Protein AF-A0ABD0RJY0-F1 (afdb_monomer_lite)

Organism: Cirrhinus mrigala (NCBI:txid683832)

InterPro domains:
  IPR007194 Transport protein particle (TRAPP) component [PF04051] (30-80)
  IPR016696 TRAPP I complex, subunit 5 [PTHR20902] (4-82)
  IPR024096 NO signalling/Golgi transport ligand-binding domain superfamily [SSF111126] (23-82)

Folds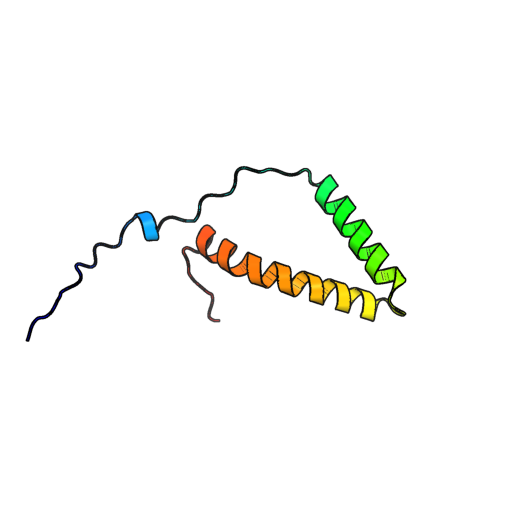eek 3Di:
DDDPPPPPPPPVVLLAADDDPPDDDDPVVVVVVVVVVLVVLVVPDDDPVSSVVVVVVVVVVVCVVVVQNCCRHPVSVDDDDD

Secondary structure (DSSP, 8-state):
-----------TTTSSPPPPP-----HHHHHHHHHHHHHHHHTT-SSHHHHHHHHHHHHHHHHHHHHHHHHHHHSTT-----

Sequence (82 aa):
MMDIRFTKGKSAILERALTRPKTEVSLSAFALLFSEMVQYCQSRVYSVSELQARLADMGQRVGARMLDVLVLREKNGKRETK

Structure (mmCIF, N/CA/C/O backbone):
data_AF-A0ABD0RJY0-F1
#
_entry.id   AF-A0ABD0RJY0-F1
#
loop_
_atom_site.group_PDB
_atom_site.id
_atom_site.type_symbol
_atom_site.label_atom_id
_atom_site.label_alt_id
_atom_site.label_comp_id
_atom_site.label_asym_id
_atom_site.label_entity_id
_atom_site.label_seq_id
_atom_site.pdbx_PDB_ins_code
_atom_site.Cartn_x
_atom_site.Cartn_y
_atom_site.Cartn_z
_atom_site.occupancy
_atom_site.B_iso_or_equiv
_atom_site.auth_seq_id
_atom_site.auth_comp_id
_atom_site.auth_asym_id
_atom_site.auth_atom_id
_atom_site.pdbx_PDB_model_num
ATOM 1 N N . MET A 1 1 ? 42.657 -26.261 -23.592 1.00 41.25 1 MET A N 1
ATOM 2 C CA . MET A 1 1 ? 42.625 -24.827 -23.241 1.00 41.25 1 MET A CA 1
ATOM 3 C C . MET A 1 1 ? 41.859 -24.125 -24.350 1.00 41.25 1 MET A C 1
ATOM 5 O O . MET A 1 1 ? 42.369 -24.041 -25.457 1.00 41.25 1 MET A O 1
ATOM 9 N N . MET A 1 2 ? 40.594 -23.777 -24.117 1.00 37.47 2 MET A N 1
ATOM 10 C CA . MET A 1 2 ? 39.756 -23.081 -25.098 1.00 37.47 2 MET A CA 1
ATOM 11 C C . MET A 1 2 ? 38.957 -22.019 -24.352 1.00 37.47 2 MET A C 1
ATOM 13 O O . MET A 1 2 ? 37.889 -22.278 -23.805 1.00 37.47 2 MET A O 1
ATOM 17 N N . ASP A 1 3 ? 39.546 -20.829 -24.287 1.00 43.12 3 ASP A N 1
ATOM 18 C CA . ASP A 1 3 ? 38.902 -19.613 -23.816 1.00 43.12 3 ASP A CA 1
ATOM 19 C C . ASP A 1 3 ? 37.827 -19.186 -24.818 1.00 43.12 3 ASP A C 1
ATOM 21 O O . ASP A 1 3 ? 38.102 -18.553 -25.843 1.00 43.12 3 ASP A O 1
ATOM 25 N N . ILE A 1 4 ? 36.572 -19.513 -24.511 1.00 49.91 4 ILE A N 1
ATOM 26 C CA . ILE A 1 4 ? 35.417 -18.867 -25.133 1.00 49.91 4 ILE A CA 1
ATOM 27 C C . ILE A 1 4 ? 35.327 -17.473 -24.520 1.00 49.91 4 ILE A C 1
ATOM 29 O O . ILE A 1 4 ? 34.704 -17.233 -23.486 1.00 49.91 4 ILE A O 1
ATOM 33 N N . ARG A 1 5 ? 36.012 -16.533 -25.170 1.00 45.25 5 ARG A N 1
ATOM 34 C CA . ARG A 1 5 ? 35.823 -15.105 -24.947 1.00 45.25 5 ARG A CA 1
ATOM 35 C C . ARG A 1 5 ? 34.410 -14.758 -25.400 1.00 45.25 5 ARG A C 1
ATOM 37 O O . ARG A 1 5 ? 34.188 -14.480 -26.575 1.00 45.25 5 ARG A O 1
ATOM 44 N N . PHE A 1 6 ? 33.459 -14.761 -24.467 1.00 49.69 6 PHE A N 1
ATOM 45 C CA . PHE A 1 6 ? 32.214 -14.023 -24.642 1.00 49.69 6 PHE A CA 1
ATOM 46 C C . PHE A 1 6 ? 32.593 -12.571 -24.925 1.00 49.69 6 PHE A C 1
ATOM 48 O O . PHE A 1 6 ? 33.038 -11.834 -24.042 1.00 49.69 6 PHE A O 1
ATOM 55 N N . THR A 1 7 ? 32.480 -12.170 -26.186 1.00 45.84 7 THR A N 1
ATOM 56 C CA . THR A 1 7 ? 32.648 -10.786 -26.603 1.00 45.84 7 THR A CA 1
ATOM 57 C C . THR A 1 7 ? 31.578 -9.971 -25.890 1.00 45.84 7 THR A C 1
ATOM 59 O O . THR A 1 7 ? 30.397 -10.030 -26.231 1.00 45.84 7 THR A O 1
ATOM 62 N N . LYS A 1 8 ? 32.005 -9.237 -24.861 1.00 49.31 8 LYS A N 1
ATOM 63 C CA . LYS A 1 8 ? 31.236 -8.274 -24.071 1.00 49.31 8 LYS A CA 1
ATOM 64 C C . LYS A 1 8 ? 30.875 -7.058 -24.933 1.00 49.31 8 LYS A C 1
ATOM 66 O O . LYS A 1 8 ? 31.295 -5.940 -24.663 1.00 49.31 8 LYS A O 1
ATOM 71 N N . GLY A 1 9 ? 30.098 -7.274 -25.988 1.00 50.22 9 GLY A N 1
ATOM 72 C CA . GLY A 1 9 ? 29.256 -6.235 -26.553 1.00 50.22 9 GLY A CA 1
ATOM 73 C C . GLY A 1 9 ? 28.087 -6.083 -25.596 1.00 50.22 9 GLY A C 1
ATOM 74 O O . GLY A 1 9 ? 27.205 -6.936 -25.566 1.00 50.22 9 GLY A O 1
ATOM 75 N N . LYS A 1 10 ? 28.117 -5.058 -24.740 1.00 53.72 10 LYS A N 1
ATOM 76 C CA . LYS A 1 10 ? 26.970 -4.694 -23.904 1.00 53.72 10 LYS A CA 1
ATOM 77 C C . LYS A 1 10 ? 25.778 -4.508 -24.840 1.00 53.72 10 LYS A C 1
ATOM 79 O O . LYS A 1 10 ? 25.750 -3.555 -25.613 1.00 53.72 10 LYS A O 1
ATOM 84 N N . SER A 1 11 ? 24.848 -5.457 -24.846 1.00 56.34 11 SER A N 1
ATOM 85 C CA . SER A 1 11 ? 23.661 -5.347 -25.685 1.00 56.34 11 SER A CA 1
ATOM 86 C C . SER A 1 11 ? 22.900 -4.105 -25.230 1.00 56.34 11 SER A C 1
ATOM 88 O O . SER A 1 11 ? 22.406 -4.067 -24.106 1.00 56.34 11 SER A O 1
ATOM 90 N N . ALA A 1 12 ? 22.828 -3.080 -26.084 1.00 62.78 12 ALA A N 1
ATOM 91 C CA . ALA A 1 12 ? 22.130 -1.820 -25.803 1.00 62.78 12 ALA A CA 1
ATOM 92 C C . ALA A 1 12 ? 20.648 -2.037 -25.431 1.00 62.78 12 ALA A C 1
ATOM 94 O O . ALA A 1 12 ? 20.016 -1.189 -24.809 1.00 62.78 12 ALA A O 1
ATOM 95 N N . ILE A 1 13 ? 20.106 -3.207 -25.777 1.00 60.81 13 ILE A N 1
ATOM 96 C CA . ILE A 1 13 ? 18.766 -3.665 -25.410 1.00 60.81 13 ILE A CA 1
ATOM 97 C C . ILE A 1 13 ? 18.675 -3.979 -23.906 1.00 60.81 13 ILE A C 1
ATOM 99 O O . ILE A 1 13 ? 17.642 -3.715 -23.302 1.00 60.81 13 ILE A O 1
ATOM 103 N N . LEU A 1 14 ? 19.746 -4.496 -23.291 1.00 60.75 14 LEU A N 1
ATOM 104 C CA . LEU A 1 14 ? 19.797 -4.832 -21.861 1.00 60.75 14 LEU A CA 1
ATOM 105 C C . LEU A 1 14 ? 20.038 -3.607 -20.967 1.00 60.75 14 LEU A C 1
ATOM 107 O O . LEU A 1 14 ? 19.674 -3.635 -19.797 1.00 60.75 14 LEU A O 1
ATOM 111 N N . GLU A 1 15 ? 20.635 -2.536 -21.503 1.00 61.78 15 GLU A N 1
ATOM 112 C CA . GLU A 1 15 ? 20.806 -1.264 -20.778 1.00 61.78 15 GLU A CA 1
ATOM 113 C C . GLU A 1 15 ? 19.582 -0.338 -20.900 1.00 61.78 15 GLU A C 1
ATOM 115 O O . GLU A 1 15 ? 19.508 0.696 -20.235 1.00 61.78 15 GLU A O 1
ATOM 120 N N . ARG A 1 16 ? 18.593 -0.696 -21.729 1.00 65.44 16 ARG A N 1
ATOM 121 C CA . ARG A 1 16 ? 17.385 0.107 -21.915 1.00 65.44 16 ARG A CA 1
ATOM 122 C C . ARG A 1 16 ? 16.384 -0.156 -20.789 1.00 65.44 16 ARG A C 1
ATOM 124 O O . ARG A 1 16 ? 15.971 -1.289 -20.557 1.00 65.44 16 ARG A O 1
ATOM 131 N N . ALA A 1 17 ? 15.932 0.922 -20.149 1.00 66.06 17 ALA A N 1
ATOM 132 C CA . ALA A 1 17 ? 14.869 0.881 -19.151 1.00 66.06 17 ALA A CA 1
ATOM 133 C C . ALA A 1 17 ? 13.607 0.174 -19.683 1.00 66.06 17 ALA A C 1
ATOM 135 O O . ALA A 1 17 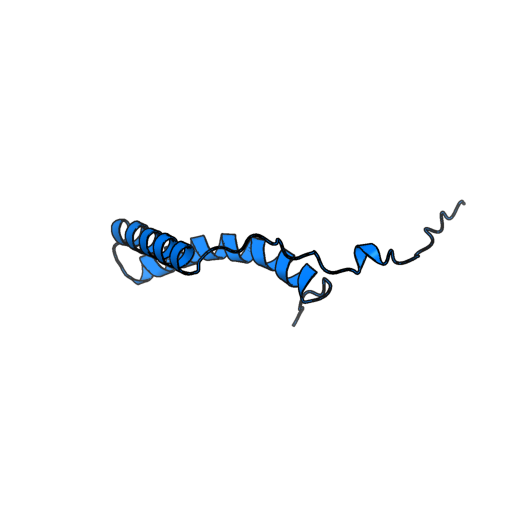? 13.200 0.362 -20.839 1.00 66.06 17 ALA A O 1
ATOM 136 N N . LEU A 1 18 ? 12.960 -0.621 -18.822 1.00 67.25 18 LEU A N 1
ATOM 137 C CA . LEU A 1 18 ? 11.713 -1.309 -19.163 1.00 67.25 18 LEU A CA 1
ATOM 138 C C . LEU A 1 18 ? 10.648 -0.298 -19.604 1.00 67.25 18 LEU A C 1
ATOM 140 O O . LEU A 1 18 ? 10.428 0.727 -18.961 1.00 67.25 18 LEU A O 1
ATOM 144 N N . THR A 1 19 ? 9.936 -0.603 -20.686 1.00 69.50 19 THR A N 1
ATOM 145 C CA . THR A 1 19 ? 8.907 0.305 -21.213 1.00 69.50 19 THR A CA 1
ATOM 146 C C . THR A 1 19 ? 7.748 0.416 -20.211 1.00 69.50 19 THR A C 1
ATOM 148 O O . THR A 1 19 ? 7.355 -0.584 -19.599 1.00 69.50 19 THR A O 1
ATOM 151 N N . ARG A 1 20 ? 7.208 1.627 -19.996 1.00 66.69 20 ARG A N 1
ATOM 152 C CA . ARG A 1 20 ? 6.008 1.804 -19.162 1.00 66.69 20 ARG A CA 1
ATOM 153 C C . ARG A 1 20 ? 4.805 1.156 -19.863 1.00 66.69 20 ARG A C 1
ATOM 155 O O . ARG A 1 20 ? 4.613 1.405 -21.054 1.00 66.69 20 ARG A O 1
ATOM 162 N N . PRO A 1 21 ? 3.996 0.339 -19.165 1.00 68.62 21 PRO A N 1
ATOM 163 C CA . PRO A 1 21 ? 2.719 -0.105 -19.698 1.00 68.62 21 PRO A CA 1
ATOM 164 C C . PRO A 1 21 ? 1.842 1.123 -19.956 1.00 68.62 21 PRO A C 1
ATOM 166 O O . PRO A 1 21 ? 1.810 2.043 -19.144 1.00 68.62 21 PRO A O 1
ATOM 169 N N . LYS A 1 22 ? 1.157 1.133 -21.102 1.00 70.38 22 LYS A N 1
ATOM 170 C CA . LYS A 1 22 ? 0.285 2.232 -21.553 1.00 70.38 22 LYS A CA 1
ATOM 171 C C . LYS A 1 22 ? -1.119 2.196 -20.933 1.00 70.38 22 LYS A C 1
ATOM 173 O O . LYS A 1 22 ? -1.988 2.950 -21.351 1.00 70.38 22 LYS A O 1
ATOM 178 N N . THR A 1 23 ? -1.365 1.294 -19.988 1.00 85.88 23 THR A N 1
ATOM 179 C CA . THR A 1 23 ? -2.672 1.170 -19.345 1.00 85.88 23 THR A CA 1
ATOM 180 C C . THR A 1 23 ? -2.784 2.211 -18.243 1.00 85.88 23 THR A C 1
ATOM 182 O O . THR A 1 23 ? -2.208 2.048 -17.168 1.00 85.88 23 THR A O 1
ATOM 185 N N . GLU A 1 24 ? -3.514 3.282 -18.522 1.00 88.25 24 GLU A N 1
ATOM 186 C CA . GLU A 1 24 ? -3.865 4.292 -17.531 1.00 88.25 24 GLU A CA 1
ATOM 187 C C . GLU A 1 24 ? -5.190 3.920 -16.865 1.00 88.25 24 GLU A C 1
ATOM 189 O O . GLU A 1 24 ? -6.132 3.467 -17.515 1.00 88.25 24 GLU A O 1
ATOM 194 N N . VAL A 1 25 ? -5.250 4.081 -15.547 1.00 91.75 25 VAL A N 1
ATOM 195 C CA . VAL A 1 25 ? -6.432 3.788 -14.735 1.00 91.75 25 VAL A CA 1
ATOM 196 C C . VAL A 1 25 ? -6.806 5.063 -13.989 1.00 91.75 25 VAL A C 1
ATOM 198 O O . VAL A 1 25 ? -5.927 5.790 -13.529 1.00 91.75 25 VAL A O 1
ATOM 201 N N . SER A 1 26 ? -8.106 5.339 -13.865 1.00 95.44 26 SER A N 1
ATOM 202 C CA . SER A 1 26 ? -8.591 6.491 -13.099 1.00 95.44 26 SER A CA 1
ATOM 203 C C . SER A 1 26 ? -8.112 6.431 -11.647 1.00 95.44 26 SER A C 1
ATOM 205 O O . SER A 1 26 ? -8.201 5.386 -10.998 1.00 95.44 26 SER A O 1
ATOM 207 N N . LEU A 1 27 ? -7.688 7.576 -11.107 1.00 95.44 27 LEU A N 1
ATOM 208 C CA . LEU A 1 27 ? -7.334 7.713 -9.693 1.00 95.44 27 LEU A CA 1
ATOM 209 C C . LEU A 1 27 ? -8.489 7.285 -8.773 1.00 95.44 27 LEU A C 1
ATOM 211 O O . LEU A 1 27 ? -8.261 6.665 -7.735 1.00 95.44 27 LEU A O 1
ATOM 215 N N . SER A 1 28 ? -9.732 7.552 -9.183 1.00 97.44 28 SER A N 1
ATOM 216 C CA . SER A 1 28 ? -10.927 7.159 -8.434 1.00 97.44 2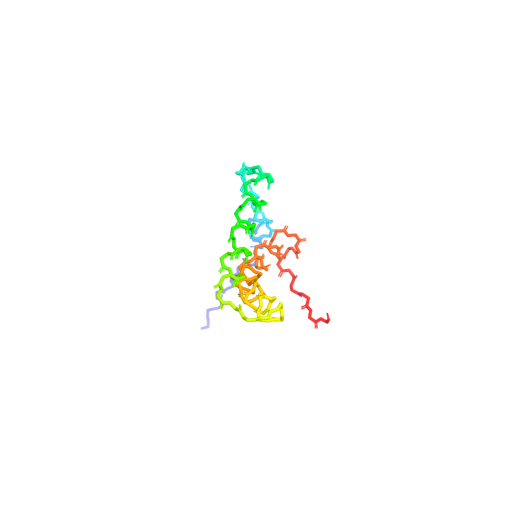8 SER A CA 1
ATOM 217 C C . SER A 1 28 ? -11.037 5.644 -8.270 1.00 97.44 28 SER A C 1
ATOM 219 O O . SER A 1 28 ? -11.483 5.188 -7.224 1.00 97.44 28 SER A O 1
ATOM 221 N N . ALA A 1 29 ? -10.592 4.852 -9.252 1.00 96.75 29 ALA A N 1
ATOM 222 C CA . ALA A 1 29 ? -10.632 3.393 -9.148 1.00 96.75 29 ALA A CA 1
ATOM 223 C C . ALA A 1 29 ? -9.711 2.886 -8.027 1.00 96.75 29 ALA A C 1
ATOM 225 O O . ALA A 1 29 ? -10.106 2.020 -7.250 1.00 96.75 29 ALA A O 1
ATOM 226 N N . PHE A 1 30 ? -8.514 3.469 -7.898 1.00 96.31 30 PHE A N 1
ATOM 227 C CA . PHE A 1 30 ? -7.618 3.172 -6.781 1.00 96.31 30 PHE A CA 1
ATOM 228 C C . PHE A 1 30 ? -8.209 3.631 -5.444 1.00 96.31 30 PHE A C 1
ATOM 230 O O . PHE A 1 30 ? -8.216 2.859 -4.490 1.00 96.31 30 PHE A O 1
ATOM 237 N N . ALA A 1 31 ? -8.731 4.860 -5.376 1.00 98.06 31 ALA A N 1
ATOM 238 C CA . ALA A 1 31 ? -9.278 5.417 -4.140 1.00 98.06 31 ALA A CA 1
ATOM 239 C C . ALA A 1 31 ? -10.458 4.592 -3.598 1.00 98.06 31 ALA A C 1
ATOM 241 O O . ALA A 1 31 ? -10.501 4.297 -2.404 1.00 98.06 31 ALA A O 1
ATOM 242 N N . LEU A 1 32 ? -11.378 4.177 -4.475 1.00 98.19 32 LEU A N 1
ATOM 243 C CA . LEU A 1 32 ? -12.521 3.340 -4.106 1.00 98.19 32 LEU A CA 1
ATOM 244 C C . LEU A 1 32 ? -12.073 1.946 -3.652 1.00 98.19 32 LEU A C 1
ATOM 246 O O . LEU A 1 32 ? -12.490 1.491 -2.591 1.00 98.19 32 LEU A O 1
ATOM 250 N N . LEU A 1 33 ? -11.167 1.299 -4.394 1.00 98.06 33 LEU A N 1
ATOM 251 C CA . LEU A 1 33 ? -10.618 -0.002 -4.003 1.00 98.06 33 LEU A CA 1
ATOM 252 C C . LE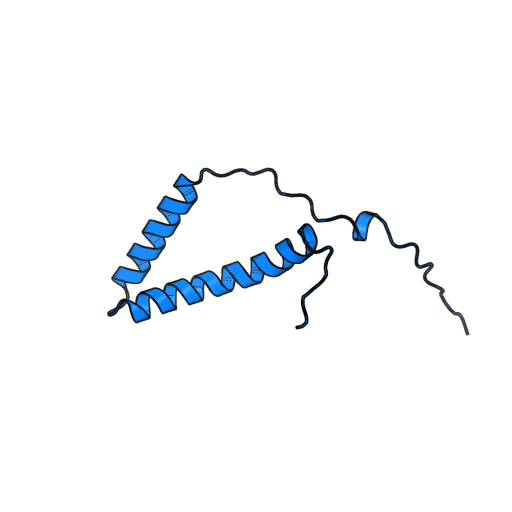U A 1 33 ? -9.917 0.068 -2.639 1.00 98.06 33 LEU A C 1
ATOM 254 O O . LEU A 1 33 ? -10.127 -0.789 -1.785 1.00 98.06 33 LEU A O 1
ATOM 258 N N . PHE A 1 34 ? -9.091 1.093 -2.428 1.00 98.06 34 PHE A N 1
ATOM 259 C CA . PHE A 1 34 ? -8.372 1.272 -1.175 1.00 98.06 34 PHE A CA 1
ATOM 260 C C . PHE A 1 34 ? -9.321 1.575 -0.009 1.00 98.06 34 PHE A C 1
ATOM 262 O O . PHE A 1 34 ? -9.126 1.040 1.079 1.00 98.06 34 PHE A O 1
ATOM 269 N N . SER A 1 35 ? -10.375 2.368 -0.232 1.00 98.25 35 SER A N 1
ATOM 270 C CA . SER A 1 35 ? -11.414 2.608 0.777 1.00 98.25 35 SER A CA 1
ATOM 271 C C . SER A 1 35 ? -12.069 1.302 1.232 1.00 98.25 35 SER A C 1
ATOM 273 O O . SER A 1 35 ? -12.153 1.050 2.433 1.00 98.25 35 SER A O 1
ATOM 275 N N . GLU A 1 36 ? -12.440 0.427 0.295 1.00 98.19 36 GLU A N 1
ATOM 276 C CA . GLU A 1 36 ? -13.006 -0.887 0.621 1.00 98.19 36 GLU A CA 1
ATOM 277 C C . GLU A 1 36 ? -12.004 -1.793 1.348 1.00 98.19 36 GLU A C 1
ATOM 279 O O . GLU A 1 36 ? -12.371 -2.486 2.294 1.00 98.19 36 GLU A O 1
ATOM 284 N N . MET A 1 37 ? -10.716 -1.757 0.988 1.00 97.88 37 MET A N 1
ATOM 285 C CA . MET A 1 37 ? -9.676 -2.485 1.728 1.00 97.88 37 MET A CA 1
ATOM 286 C C . MET A 1 37 ? -9.561 -2.007 3.183 1.00 97.88 37 MET A C 1
ATOM 288 O O . MET A 1 37 ? -9.417 -2.829 4.090 1.00 97.88 37 MET A O 1
ATOM 292 N N . VAL A 1 38 ? -9.635 -0.692 3.419 1.00 98.19 38 VAL A N 1
ATOM 293 C CA . VAL A 1 38 ? -9.606 -0.109 4.769 1.00 98.19 38 VAL A CA 1
ATOM 294 C C . VAL A 1 38 ? -10.831 -0.549 5.565 1.00 98.19 38 VAL A C 1
ATOM 296 O O . VAL A 1 38 ? -10.669 -1.057 6.674 1.00 98.19 38 VAL A O 1
ATOM 299 N N . GLN A 1 39 ? -12.032 -0.424 4.994 1.00 98.19 39 GLN A N 1
ATOM 300 C CA . GLN A 1 39 ? -13.281 -0.856 5.631 1.00 98.19 39 GLN A CA 1
ATOM 301 C C . GLN A 1 39 ? -13.268 -2.362 5.942 1.00 98.19 39 GLN A C 1
ATOM 303 O O . GLN A 1 39 ? -13.594 -2.785 7.054 1.00 98.19 39 GLN A O 1
ATOM 308 N N . TYR A 1 40 ? -12.801 -3.180 4.996 1.00 97.88 40 TYR A N 1
ATOM 309 C CA . TYR A 1 40 ? -12.639 -4.620 5.173 1.00 97.88 40 TYR A CA 1
ATOM 310 C C . TYR A 1 40 ? -11.724 -4.953 6.356 1.00 97.88 40 TYR A C 1
ATOM 312 O O . TYR A 1 40 ? -12.094 -5.759 7.213 1.00 97.88 40 TYR A O 1
ATOM 320 N N . CYS A 1 41 ? -10.545 -4.332 6.435 1.00 97.75 41 CYS A N 1
ATOM 321 C CA . CYS A 1 41 ? -9.629 -4.545 7.551 1.00 97.75 41 CYS A CA 1
ATOM 322 C C . CYS A 1 41 ? -10.226 -4.048 8.872 1.00 97.75 41 CYS A C 1
ATOM 324 O O . CYS A 1 41 ? -10.125 -4.755 9.872 1.00 97.75 41 CYS A O 1
ATOM 326 N N . GLN A 1 42 ? -10.880 -2.883 8.868 1.00 97.44 42 GLN A N 1
ATOM 327 C CA . GLN A 1 42 ? -11.497 -2.286 10.052 1.00 97.44 42 GLN A CA 1
ATOM 328 C C . GLN A 1 42 ? -12.572 -3.197 10.659 1.00 97.44 42 GLN A C 1
ATOM 330 O O . GLN A 1 42 ? -12.632 -3.335 11.875 1.00 97.44 42 GLN A O 1
ATOM 335 N N . SER A 1 43 ? -13.358 -3.892 9.830 1.00 97.44 43 SER A N 1
ATOM 336 C CA . SER A 1 43 ? -14.375 -4.850 10.296 1.00 97.44 43 SER A CA 1
ATOM 337 C C . SER A 1 43 ? -13.811 -6.103 10.995 1.00 97.44 43 SER A C 1
ATOM 339 O O . SER A 1 43 ? -14.575 -6.914 11.514 1.00 97.44 43 SER A O 1
ATOM 341 N N . ARG A 1 44 ? -12.483 -6.298 10.988 1.00 96.81 44 ARG A N 1
ATOM 342 C CA . ARG A 1 44 ? -11.791 -7.531 11.418 1.00 96.81 44 ARG A CA 1
ATOM 343 C C . ARG A 1 44 ? -10.687 -7.295 12.452 1.00 96.81 44 ARG A C 1
ATOM 345 O O . ARG A 1 44 ? -9.857 -8.183 12.667 1.00 96.81 44 ARG A O 1
ATOM 352 N N . VAL A 1 45 ? -10.635 -6.104 13.038 1.00 97.50 45 VAL A N 1
ATOM 353 C CA . VAL A 1 45 ? -9.627 -5.693 14.024 1.00 97.50 45 VAL A CA 1
ATOM 354 C C . VAL A 1 45 ? -10.283 -4.950 15.174 1.00 97.50 45 VAL A C 1
ATOM 356 O O . VAL A 1 45 ? -11.370 -4.396 15.023 1.00 97.50 45 VAL A O 1
ATOM 359 N N . TYR A 1 46 ? -9.603 -4.919 16.315 1.00 95.62 46 TYR A N 1
ATOM 360 C CA . TYR A 1 46 ? -10.130 -4.307 17.536 1.00 95.62 46 TYR A CA 1
ATOM 361 C C . TYR A 1 46 ? -9.499 -2.946 17.842 1.00 95.62 46 TYR A C 1
ATOM 363 O O . TYR A 1 46 ? -9.973 -2.225 18.718 1.00 95.62 46 TYR A O 1
ATOM 371 N N . SER A 1 47 ? -8.441 -2.569 17.120 1.00 97.38 47 SER A N 1
ATOM 372 C CA . SER A 1 47 ? -7.743 -1.299 17.314 1.00 97.38 47 SER A CA 1
ATOM 373 C C . SER A 1 47 ? -7.240 -0.693 16.004 1.00 97.38 47 SER A C 1
ATOM 375 O O . SER A 1 47 ? -7.025 -1.376 15.000 1.00 97.38 47 SER A O 1
ATOM 377 N N . VAL A 1 48 ? -6.994 0.620 16.030 1.00 96.94 48 VAL A N 1
ATOM 378 C CA . VAL A 1 48 ? -6.379 1.342 14.904 1.00 96.94 48 VAL A CA 1
ATOM 379 C C . VAL A 1 48 ? -4.954 0.843 14.639 1.00 96.94 48 VAL A C 1
ATOM 381 O O . VAL A 1 48 ? -4.529 0.790 13.489 1.00 96.94 48 VAL A O 1
ATOM 384 N N . SER A 1 49 ? -4.228 0.422 15.677 1.00 98.06 49 SER A N 1
ATOM 385 C CA . SER A 1 49 ? -2.877 -0.127 15.521 1.00 98.06 49 SER A CA 1
ATOM 386 C C . SER A 1 49 ? -2.889 -1.440 14.730 1.00 98.06 49 SER A C 1
ATOM 388 O O . SER A 1 49 ? -2.120 -1.595 13.783 1.00 98.06 49 SER A O 1
ATOM 390 N N . GLU A 1 50 ? -3.821 -2.347 15.034 1.00 97.88 50 GLU A N 1
ATOM 391 C CA . GLU A 1 50 ? -4.014 -3.583 14.264 1.00 97.88 50 GLU A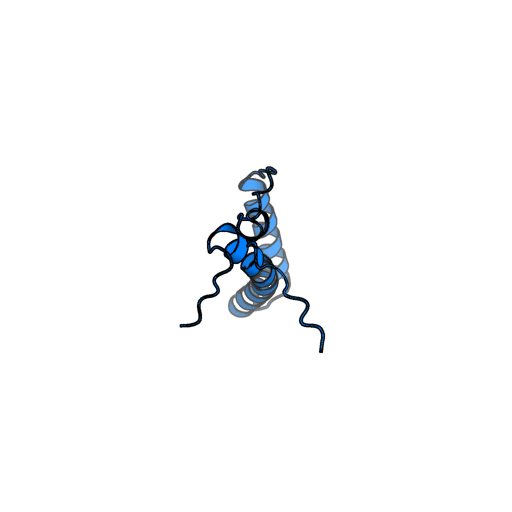 CA 1
ATOM 392 C C . GLU A 1 50 ? -4.458 -3.309 12.822 1.00 97.88 50 GLU A C 1
ATOM 394 O O . GLU A 1 50 ? -4.000 -3.982 11.896 1.00 97.88 50 GLU A O 1
ATOM 399 N N . LEU A 1 51 ? -5.324 -2.309 12.613 1.00 97.94 51 LEU A N 1
ATOM 400 C CA . LEU A 1 51 ? -5.720 -1.863 11.275 1.00 97.94 51 LEU A CA 1
ATOM 401 C C . LEU A 1 51 ? -4.496 -1.440 10.456 1.00 97.94 51 LEU A C 1
ATOM 403 O O . LEU A 1 51 ? -4.305 -1.905 9.332 1.00 97.9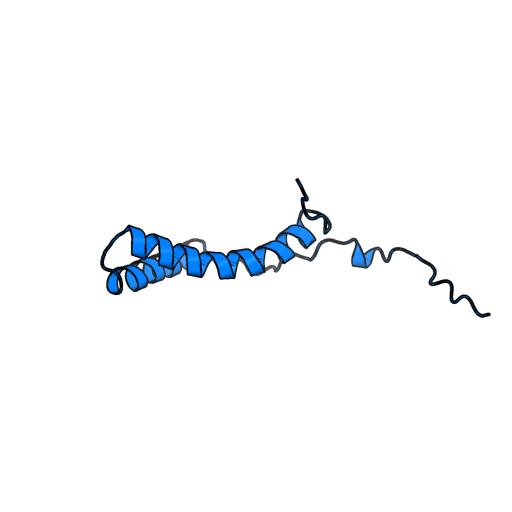4 51 LEU A O 1
ATOM 407 N N . GLN A 1 52 ? -3.656 -0.577 11.030 1.00 97.69 52 GLN A N 1
ATOM 408 C CA . GLN A 1 52 ? -2.436 -0.097 10.388 1.00 97.69 52 GLN A CA 1
ATOM 409 C C . GLN A 1 52 ? -1.464 -1.242 10.099 1.00 97.69 52 GLN A C 1
ATOM 411 O O . GLN A 1 52 ? -0.928 -1.302 8.995 1.00 97.69 52 GLN A O 1
ATOM 416 N N . ALA A 1 53 ? -1.288 -2.176 11.038 1.00 98.06 53 ALA A N 1
ATOM 417 C CA . ALA A 1 53 ? -0.442 -3.350 10.843 1.00 98.06 53 ALA A CA 1
ATOM 418 C C . ALA A 1 53 ? -0.928 -4.214 9.667 1.00 98.06 53 ALA A C 1
ATOM 420 O O . ALA A 1 53 ? -0.145 -4.540 8.776 1.00 98.06 53 ALA A O 1
ATOM 421 N N . ARG A 1 54 ? -2.235 -4.502 9.581 1.00 97.19 54 ARG A N 1
ATOM 422 C CA . ARG A 1 54 ? -2.799 -5.261 8.450 1.00 97.19 54 ARG A CA 1
ATOM 423 C C . ARG A 1 54 ? -2.627 -4.545 7.113 1.00 97.19 54 ARG A C 1
ATOM 425 O O . ARG A 1 54 ? -2.296 -5.185 6.117 1.00 97.19 54 ARG A O 1
ATOM 432 N N . LEU A 1 55 ? -2.852 -3.231 7.068 1.00 97.75 55 LEU A N 1
ATOM 433 C CA . LEU A 1 55 ? -2.637 -2.446 5.849 1.00 97.75 55 LEU A CA 1
ATOM 434 C C . LEU A 1 55 ? -1.152 -2.426 5.451 1.00 97.75 55 LEU A C 1
ATOM 436 O O . LEU A 1 55 ? -0.839 -2.539 4.264 1.00 97.75 55 LEU A O 1
ATOM 440 N N . ALA A 1 56 ? -0.243 -2.345 6.426 1.00 97.69 56 ALA A N 1
ATOM 441 C CA . ALA A 1 56 ? 1.195 -2.419 6.197 1.00 97.69 56 ALA A CA 1
ATOM 442 C C . ALA A 1 56 ? 1.616 -3.783 5.624 1.00 97.69 56 ALA A C 1
ATOM 444 O O . ALA A 1 56 ? 2.358 -3.816 4.643 1.00 97.69 56 ALA A O 1
ATOM 445 N N . ASP A 1 57 ? 1.080 -4.892 6.143 1.00 97.25 57 ASP A N 1
ATOM 446 C CA . ASP A 1 57 ? 1.342 -6.243 5.623 1.00 97.25 57 ASP A CA 1
ATOM 447 C C . ASP A 1 57 ? 0.901 -6.396 4.157 1.00 97.25 57 ASP A C 1
ATOM 449 O O . ASP A 1 57 ? 1.610 -6.977 3.327 1.00 97.25 57 ASP A O 1
ATOM 453 N N . MET A 1 58 ? -0.265 -5.844 3.802 1.00 96.50 58 MET A N 1
ATOM 454 C CA . MET A 1 58 ? -0.727 -5.810 2.409 1.00 96.50 58 MET A CA 1
ATOM 455 C C . MET A 1 58 ? 0.213 -4.963 1.538 1.00 96.50 58 MET A C 1
ATOM 457 O O . MET A 1 58 ? 0.604 -5.388 0.447 1.00 96.50 58 MET A O 1
ATOM 461 N N . GLY A 1 59 ? 0.618 -3.792 2.040 1.00 96.69 59 GLY A N 1
ATOM 462 C CA . GLY A 1 59 ? 1.548 -2.882 1.375 1.00 96.69 59 GLY A CA 1
ATOM 463 C C . GLY A 1 59 ? 2.940 -3.478 1.156 1.00 96.69 59 GLY A C 1
ATOM 464 O O . GLY A 1 59 ? 3.533 -3.259 0.101 1.00 96.69 59 GLY A O 1
ATOM 465 N N . GLN A 1 60 ? 3.439 -4.302 2.081 1.00 97.62 60 GLN A N 1
ATOM 466 C CA . GLN A 1 60 ? 4.746 -4.954 1.971 1.00 97.62 60 GLN A CA 1
ATOM 467 C C . GLN A 1 60 ? 4.843 -5.820 0.706 1.00 97.62 60 GLN A C 1
ATOM 469 O O . GLN A 1 60 ? 5.835 -5.760 -0.025 1.00 97.62 60 GLN A O 1
ATOM 474 N N . ARG A 1 61 ? 3.787 -6.586 0.396 1.00 94.25 61 ARG A N 1
ATOM 475 C CA . ARG A 1 61 ? 3.730 -7.438 -0.806 1.00 94.25 61 ARG A CA 1
ATOM 476 C C . ARG A 1 61 ? 3.740 -6.621 -2.094 1.00 94.25 61 ARG A C 1
ATOM 478 O O . ARG A 1 61 ? 4.359 -7.030 -3.077 1.00 94.25 61 ARG A O 1
ATOM 485 N N . VAL A 1 62 ? 3.051 -5.482 -2.091 1.00 96.12 62 VAL A N 1
ATOM 486 C CA . VAL A 1 62 ? 3.021 -4.551 -3.226 1.00 96.12 62 VAL A CA 1
ATOM 487 C C . VAL A 1 62 ? 4.394 -3.907 -3.409 1.00 96.12 62 VAL A C 1
ATOM 489 O O . VAL A 1 62 ? 4.952 -3.967 -4.504 1.00 96.12 62 VAL A O 1
ATOM 492 N N . GLY A 1 63 ? 4.978 -3.378 -2.332 1.00 95.06 63 GLY A N 1
ATOM 493 C CA . GLY A 1 63 ? 6.293 -2.741 -2.340 1.00 95.06 63 GLY A CA 1
ATOM 494 C C . GLY A 1 63 ? 7.398 -3.670 -2.840 1.00 95.06 63 GLY A C 1
ATOM 495 O O . GLY A 1 63 ? 8.182 -3.270 -3.698 1.00 95.06 63 GLY A O 1
ATOM 496 N N . ALA A 1 64 ? 7.406 -4.932 -2.397 1.00 94.25 64 ALA A N 1
ATOM 497 C CA . ALA A 1 64 ? 8.370 -5.931 -2.861 1.00 94.25 64 ALA A CA 1
ATOM 498 C C . ALA A 1 64 ? 8.324 -6.130 -4.387 1.00 94.25 64 ALA A C 1
ATOM 500 O O . ALA A 1 64 ? 9.367 -6.203 -5.028 1.00 94.25 64 ALA A O 1
ATOM 501 N N . ARG A 1 65 ? 7.126 -6.160 -4.987 1.00 91.88 65 ARG A N 1
ATOM 502 C CA . ARG A 1 65 ? 6.959 -6.298 -6.446 1.00 91.88 65 ARG A CA 1
ATOM 503 C C . ARG A 1 65 ? 7.266 -5.008 -7.205 1.00 91.88 65 ARG A C 1
ATOM 505 O O . ARG A 1 65 ? 7.742 -5.059 -8.336 1.00 91.88 65 ARG A O 1
ATOM 512 N N . MET A 1 66 ? 6.967 -3.855 -6.610 1.00 91.19 66 MET A N 1
ATOM 513 C CA . MET A 1 66 ? 7.229 -2.555 -7.228 1.00 91.19 66 MET A CA 1
ATOM 514 C C . MET A 1 66 ? 8.718 -2.207 -7.247 1.00 91.19 66 MET A C 1
ATOM 516 O O . MET A 1 66 ? 9.158 -1.561 -8.196 1.00 91.19 66 MET A O 1
ATOM 520 N N . LEU A 1 67 ? 9.489 -2.641 -6.245 1.00 91.75 67 LEU A N 1
ATOM 521 C CA . LEU A 1 67 ? 10.906 -2.305 -6.101 1.00 91.75 67 LEU A CA 1
ATOM 522 C C . LEU A 1 67 ? 11.716 -2.646 -7.357 1.00 91.75 67 LEU A C 1
ATOM 524 O O . LEU A 1 67 ? 12.366 -1.764 -7.917 1.00 91.75 67 LEU A O 1
ATOM 528 N N . ASP A 1 68 ? 11.640 -3.891 -7.827 1.00 87.62 68 ASP A N 1
ATOM 529 C CA . ASP A 1 68 ? 12.416 -4.345 -8.987 1.00 87.62 68 ASP A CA 1
ATOM 530 C C . ASP A 1 68 ? 12.044 -3.564 -10.251 1.00 87.62 68 ASP A C 1
ATOM 532 O O . ASP A 1 68 ? 12.909 -3.105 -10.999 1.00 87.62 68 ASP A O 1
ATOM 536 N N . VAL A 1 69 ? 10.743 -3.347 -10.464 1.00 86.88 69 VAL A N 1
ATOM 537 C CA . VAL A 1 69 ? 10.230 -2.603 -11.620 1.00 86.88 69 VAL A CA 1
ATOM 538 C C . VAL A 1 69 ? 10.713 -1.152 -11.598 1.00 86.88 69 VAL A C 1
ATOM 540 O O . VAL A 1 69 ? 11.116 -0.635 -12.639 1.00 86.88 69 VAL A O 1
ATOM 543 N N . LEU A 1 70 ? 10.694 -0.494 -10.437 1.00 87.25 70 LEU A N 1
ATOM 544 C CA . LEU A 1 70 ? 11.166 0.885 -10.289 1.00 87.25 70 LEU A CA 1
ATOM 545 C C . LEU A 1 70 ? 12.681 0.984 -10.486 1.00 87.25 70 LEU A C 1
ATOM 547 O O . LEU A 1 70 ? 13.142 1.830 -11.250 1.00 87.25 70 LEU A O 1
ATOM 551 N N . VAL A 1 71 ? 13.465 0.089 -9.881 1.00 88.31 71 VAL A N 1
ATOM 552 C CA . VAL A 1 71 ? 14.933 0.077 -10.018 1.00 88.31 71 VAL A CA 1
ATOM 553 C C . VAL A 1 71 ? 15.356 -0.128 -11.477 1.00 88.31 71 VAL A C 1
ATOM 555 O O . VAL A 1 71 ? 16.255 0.559 -11.966 1.00 88.31 71 VAL A O 1
ATOM 558 N N . LEU A 1 72 ? 14.690 -1.029 -12.200 1.00 84.94 72 LEU A N 1
ATOM 559 C CA . LEU A 1 72 ? 14.983 -1.293 -13.611 1.00 84.94 72 LEU A CA 1
ATOM 560 C C . LEU A 1 72 ? 14.534 -0.164 -14.547 1.00 84.94 72 LEU A C 1
ATOM 562 O O . LEU A 1 72 ? 15.128 0.017 -15.608 1.00 84.94 72 LEU A O 1
ATOM 566 N N . ARG A 1 73 ? 13.489 0.589 -14.186 1.00 82.62 73 ARG A N 1
ATOM 567 C CA . ARG A 1 73 ? 12.975 1.694 -15.012 1.00 82.62 73 ARG A CA 1
ATOM 568 C C . ARG A 1 73 ? 13.679 3.017 -14.769 1.00 82.62 73 ARG A C 1
ATOM 570 O O . ARG A 1 73 ? 13.934 3.742 -15.721 1.00 82.62 73 ARG A O 1
ATOM 577 N N . GLU A 1 74 ? 13.939 3.339 -13.510 1.00 81.50 74 GLU A N 1
ATOM 578 C CA . GLU A 1 74 ? 14.299 4.697 -13.089 1.00 81.50 74 GLU A CA 1
ATOM 579 C C . GLU A 1 74 ? 15.739 4.786 -12.576 1.00 81.50 74 GLU A C 1
ATOM 581 O O . GLU A 1 74 ? 16.311 5.871 -12.547 1.00 81.50 74 GLU A O 1
ATOM 586 N N . LYS A 1 75 ? 16.354 3.653 -12.202 1.00 78.19 75 LYS A N 1
ATOM 587 C CA . LYS A 1 75 ? 17.707 3.612 -11.617 1.00 78.19 75 LYS A CA 1
ATOM 588 C C . LYS A 1 75 ? 18.724 2.838 -12.450 1.00 78.19 75 LYS A C 1
ATOM 590 O O . LYS A 1 75 ? 19.801 2.523 -11.948 1.00 78.19 75 LYS A O 1
ATOM 595 N N . ASN A 1 76 ? 18.391 2.492 -13.692 1.00 77.56 76 ASN A N 1
ATOM 596 C CA . ASN A 1 76 ? 19.229 1.696 -14.598 1.00 77.56 76 ASN A CA 1
ATOM 597 C C . ASN A 1 76 ? 19.737 0.391 -13.949 1.00 77.56 76 ASN A C 1
ATOM 599 O O . ASN A 1 76 ? 20.879 -0.015 -14.154 1.00 77.56 76 ASN A O 1
ATOM 603 N N . GLY A 1 77 ? 18.917 -0.239 -13.100 1.00 72.25 77 GLY A N 1
ATOM 604 C CA . GLY A 1 77 ? 19.300 -1.464 -12.393 1.00 72.25 77 GLY A CA 1
ATOM 605 C C . GLY A 1 77 ? 20.211 -1.256 -11.174 1.00 72.25 77 GLY A C 1
ATOM 606 O O . GLY A 1 77 ? 20.660 -2.236 -10.583 1.00 72.25 77 GLY A O 1
ATOM 607 N N . LYS A 1 78 ? 20.495 -0.012 -10.765 1.00 78.44 78 LYS A N 1
ATOM 608 C CA . LYS A 1 78 ? 21.348 0.282 -9.608 1.00 78.44 78 LYS A CA 1
ATOM 609 C C . LYS A 1 78 ? 20.548 0.247 -8.303 1.00 78.44 78 LYS A C 1
ATOM 611 O O . LYS A 1 78 ? 19.710 1.112 -8.038 1.00 78.44 78 LYS A O 1
ATOM 616 N N . ARG A 1 79 ? 20.849 -0.743 -7.463 1.00 78.44 79 ARG A N 1
ATOM 617 C CA . ARG A 1 79 ? 20.360 -0.835 -6.081 1.00 78.44 79 ARG A CA 1
ATOM 618 C C . ARG A 1 79 ? 21.220 0.036 -5.160 1.00 78.44 79 ARG A C 1
ATOM 620 O O . ARG A 1 79 ? 22.443 0.013 -5.269 1.00 78.44 79 ARG A O 1
ATOM 627 N N . GLU A 1 80 ? 20.586 0.781 -4.257 1.00 82.88 80 GLU A N 1
ATOM 628 C CA . GLU A 1 80 ? 21.311 1.524 -3.216 1.00 82.88 80 GLU A CA 1
ATOM 629 C C . GLU A 1 80 ? 21.829 0.564 -2.148 1.00 82.88 80 GLU A C 1
ATOM 631 O O . GLU A 1 80 ? 21.138 -0.379 -1.756 1.00 82.88 80 GLU A O 1
ATOM 636 N N . THR A 1 81 ? 23.057 0.803 -1.699 1.00 82.44 81 THR A N 1
ATOM 637 C CA . THR A 1 81 ? 23.770 -0.045 -0.732 1.00 82.44 81 THR A CA 1
ATOM 638 C C . THR A 1 81 ? 24.244 0.740 0.494 1.00 82.44 81 THR A C 1
ATOM 640 O O . THR A 1 81 ? 25.115 0.258 1.216 1.00 82.44 81 THR A O 1
ATOM 643 N N . LYS A 1 82 ? 23.735 1.958 0.698 1.00 58.03 82 LYS A N 1
ATOM 644 C CA . LYS A 1 82 ? 24.034 2.832 1.835 1.00 58.03 82 LYS A CA 1
ATOM 645 C C . LYS A 1 82 ? 22.754 3.465 2.348 1.00 58.03 82 LYS A C 1
ATOM 647 O O . LYS A 1 82 ? 21.912 3.804 1.488 1.00 58.03 82 LYS A O 1
#

Radius of gyration: 20.88 Å; chains: 1; bounding box: 57×32×44 Å

pLDDT: mean 82.68, std 18.08, range [37.47, 98.25]